Protein AF-A0A0M9ZIK1-F1 (afdb_monomer_lite)

Structure (mmCIF, N/CA/C/O backbone):
data_AF-A0A0M9ZIK1-F1
#
_entry.id   AF-A0A0M9ZIK1-F1
#
loop_
_atom_site.group_PDB
_atom_site.id
_atom_site.type_symbol
_atom_site.label_atom_id
_atom_site.label_alt_id
_atom_site.label_comp_id
_atom_site.label_asym_id
_atom_site.label_entity_id
_atom_site.label_seq_id
_atom_site.pdbx_PDB_ins_code
_atom_site.Cartn_x
_atom_site.Cartn_y
_atom_site.Cartn_z
_atom_site.occupancy
_atom_site.B_iso_or_equiv
_atom_site.auth_seq_id
_atom_site.auth_comp_id
_atom_site.auth_asym_id
_atom_site.auth_atom_id
_atom_site.pdbx_PDB_model_num
ATOM 1 N N . MET A 1 1 ? -17.124 25.127 31.081 1.00 39.94 1 MET A N 1
ATOM 2 C CA . MET A 1 1 ? -16.386 23.855 30.936 1.00 39.94 1 MET A CA 1
ATOM 3 C C . MET A 1 1 ? -16.763 23.272 29.583 1.00 39.94 1 MET A C 1
ATOM 5 O O . MET A 1 1 ? -17.883 22.808 29.430 1.00 39.94 1 MET A O 1
ATOM 9 N N . THR A 1 2 ? -15.916 23.426 28.567 1.00 51.84 2 THR A N 1
ATOM 10 C CA . THR A 1 2 ? -16.193 22.940 27.206 1.00 51.84 2 THR A CA 1
ATOM 11 C C . THR A 1 2 ? -15.841 21.461 27.141 1.00 51.84 2 THR A C 1
ATOM 13 O O . THR A 1 2 ? -14.666 21.102 27.194 1.00 51.84 2 THR A O 1
ATOM 16 N N . THR A 1 3 ? -16.850 20.596 27.091 1.00 60.12 3 THR A N 1
ATOM 17 C CA . THR A 1 3 ? -16.655 19.161 26.867 1.00 60.12 3 THR A CA 1
ATOM 18 C C . THR A 1 3 ? -15.918 18.956 25.540 1.00 60.12 3 THR A C 1
ATOM 20 O O . THR A 1 3 ? -16.332 19.559 24.544 1.00 60.12 3 THR A O 1
ATOM 23 N N . PRO A 1 4 ? -14.839 18.153 25.495 1.00 61.41 4 PRO A N 1
ATOM 24 C CA . PRO A 1 4 ? -14.167 17.849 24.240 1.00 61.41 4 PRO A CA 1
ATOM 25 C C . PRO A 1 4 ? -15.174 17.210 23.269 1.00 61.41 4 PRO A C 1
ATOM 27 O O . PRO A 1 4 ? -16.057 16.469 23.714 1.00 61.41 4 PRO A O 1
ATOM 30 N N . PRO A 1 5 ? 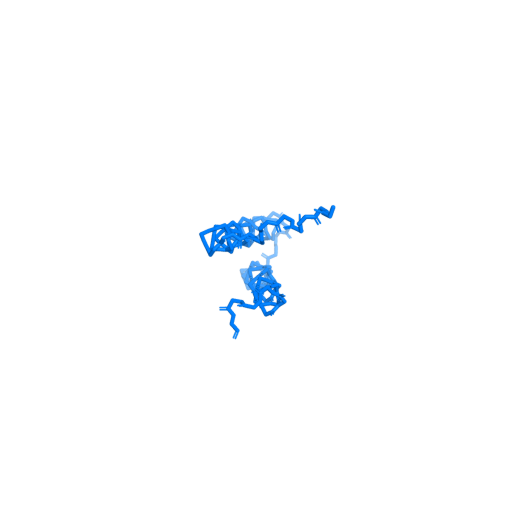-15.096 17.519 21.962 1.00 68.44 5 PRO A N 1
ATOM 31 C CA . PRO A 1 5 ? -16.032 16.988 20.983 1.00 68.44 5 PRO A CA 1
ATOM 32 C C . PRO A 1 5 ? -16.018 15.452 21.030 1.00 68.44 5 PRO A C 1
ATOM 34 O O . PRO A 1 5 ? -14.942 14.863 21.185 1.00 68.44 5 PRO A O 1
ATOM 37 N N . PRO A 1 6 ? -17.185 14.790 20.923 1.00 69.62 6 PRO A N 1
ATOM 38 C CA . PRO A 1 6 ? -17.247 13.337 20.912 1.00 69.62 6 PRO A CA 1
ATOM 39 C C . PRO A 1 6 ? -16.336 12.813 19.799 1.00 69.62 6 PRO A C 1
ATOM 41 O O . PRO A 1 6 ? -16.441 13.234 18.646 1.00 69.62 6 PRO A O 1
ATOM 44 N N . GLY A 1 7 ? -15.398 11.935 20.166 1.00 67.06 7 GLY A N 1
ATOM 45 C CA . GLY A 1 7 ? -14.451 11.355 19.219 1.00 67.06 7 GLY A CA 1
ATOM 46 C C . GLY A 1 7 ? -15.170 10.665 18.050 1.00 67.06 7 GLY A C 1
ATOM 47 O O . GLY A 1 7 ? -16.320 10.240 18.194 1.00 67.06 7 GLY A O 1
ATOM 48 N N . PRO A 1 8 ? -14.517 10.539 16.881 1.00 70.69 8 PRO A N 1
ATOM 49 C CA . PRO A 1 8 ? -15.144 9.986 15.685 1.00 70.69 8 PRO A CA 1
ATOM 50 C C . PRO A 1 8 ? -15.722 8.594 15.959 1.00 70.69 8 PRO A C 1
ATOM 52 O O . PRO A 1 8 ? -15.032 7.710 16.481 1.00 70.69 8 PRO A O 1
ATOM 55 N N . SER A 1 9 ? -16.996 8.407 15.598 1.00 80.12 9 SER A N 1
ATOM 56 C CA . SER A 1 9 ? -17.715 7.150 15.814 1.00 80.12 9 SER A CA 1
ATOM 57 C C . SER A 1 9 ? -17.039 5.988 15.078 1.00 80.12 9 SER A C 1
ATOM 59 O O . SER A 1 9 ? -16.327 6.180 14.087 1.00 80.12 9 SER A O 1
ATOM 61 N N . ARG A 1 10 ? -17.286 4.750 15.530 1.00 77.62 10 ARG A N 1
ATOM 62 C CA . ARG A 1 10 ? -16.751 3.536 14.884 1.00 77.62 10 ARG A CA 1
ATOM 63 C C . ARG A 1 10 ? -17.069 3.502 13.386 1.00 77.62 10 ARG A C 1
ATOM 65 O O . ARG A 1 10 ? -16.220 3.112 12.594 1.00 77.62 10 ARG A O 1
ATOM 72 N N . THR A 1 11 ? -18.249 3.978 12.999 1.00 79.81 11 THR A N 1
ATOM 73 C CA . THR A 1 11 ? -18.672 4.086 11.599 1.00 79.81 11 THR A CA 1
ATOM 74 C C . THR A 1 11 ? -17.787 5.046 10.803 1.00 79.81 11 THR A C 1
ATOM 76 O O . THR A 1 11 ? -17.330 4.686 9.723 1.00 79.81 11 THR A O 1
ATOM 79 N N . VAL A 1 12 ? -17.471 6.227 11.347 1.00 82.75 12 VAL A N 1
ATOM 80 C CA . VAL A 1 12 ? -16.579 7.209 10.697 1.00 82.75 12 VAL A CA 1
ATOM 81 C C . VAL A 1 12 ? -15.173 6.636 10.526 1.00 82.75 12 VAL A C 1
ATOM 83 O O . VAL A 1 12 ? -14.559 6.777 9.471 1.00 82.75 12 VAL A O 1
ATOM 86 N N . LYS A 1 13 ? -14.683 5.923 11.541 1.00 77.19 13 LYS A N 1
ATOM 87 C CA . LYS A 1 13 ? -13.384 5.245 11.507 1.00 77.19 13 LYS A CA 1
ATOM 88 C C . LYS A 1 13 ? -13.308 4.163 10.418 1.00 77.19 13 LYS A C 1
ATOM 90 O O . LYS A 1 13 ? -12.324 4.096 9.686 1.00 77.19 13 LYS A O 1
ATOM 95 N N . VAL A 1 14 ? -14.351 3.341 10.284 1.00 81.38 14 VAL A N 1
ATOM 96 C CA . VAL A 1 14 ? -14.448 2.325 9.221 1.00 81.38 14 VAL A CA 1
ATOM 97 C C . VAL A 1 14 ? -14.538 2.984 7.844 1.00 81.38 14 VAL A C 1
ATOM 99 O O . VAL A 1 14 ? -13.866 2.551 6.913 1.00 81.38 14 VAL A O 1
ATOM 102 N N . MET A 1 15 ? -15.307 4.064 7.713 1.00 82.62 15 MET A N 1
ATOM 103 C CA . MET A 1 15 ? -15.441 4.790 6.451 1.00 82.62 15 MET A CA 1
ATOM 104 C C . MET A 1 15 ? -14.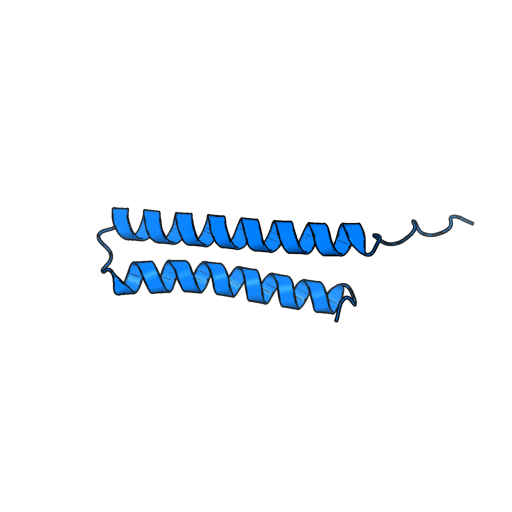106 5.405 5.998 1.00 82.62 15 MET A C 1
ATOM 106 O O . MET A 1 15 ? -13.742 5.276 4.832 1.00 82.62 15 MET A O 1
ATOM 110 N N . ALA A 1 16 ? -13.328 5.985 6.918 1.00 82.75 16 ALA A N 1
ATOM 111 C CA . ALA A 1 16 ? -11.987 6.499 6.627 1.00 82.75 16 ALA A CA 1
ATOM 112 C C . ALA A 1 16 ? -11.033 5.400 6.128 1.00 82.75 16 ALA A C 1
ATOM 114 O O . ALA A 1 16 ? -10.257 5.613 5.196 1.00 82.75 16 ALA A O 1
ATOM 115 N N . LEU A 1 17 ? -11.130 4.201 6.705 1.00 82.31 17 LEU A N 1
ATOM 116 C CA . LEU A 1 17 ? -10.347 3.050 6.273 1.00 82.31 17 LEU A CA 1
ATOM 117 C C . LEU A 1 17 ? -10.712 2.616 4.853 1.00 82.31 17 LEU A C 1
ATOM 119 O O . LEU A 1 17 ? -9.818 2.434 4.027 1.00 82.31 17 LEU A O 1
ATOM 123 N N . VAL A 1 18 ? -12.007 2.504 4.551 1.00 84.19 18 VAL A N 1
ATOM 124 C CA . VAL A 1 18 ? -12.491 2.157 3.206 1.00 84.19 18 VAL A CA 1
ATOM 125 C C . VAL A 1 18 ? -11.996 3.175 2.177 1.00 84.19 18 VAL A C 1
ATOM 127 O O . VAL A 1 18 ? -11.473 2.784 1.136 1.00 84.19 18 VAL A O 1
ATOM 130 N N . ILE A 1 19 ? -12.071 4.472 2.493 1.00 86.81 19 ILE A N 1
ATOM 131 C CA . ILE A 1 19 ? -11.554 5.540 1.625 1.00 86.81 19 ILE A CA 1
ATOM 132 C C . ILE A 1 19 ? -10.041 5.389 1.410 1.00 86.81 19 ILE A C 1
ATOM 134 O O . ILE A 1 19 ? -9.572 5.525 0.281 1.00 86.81 19 ILE A O 1
ATOM 138 N N . SER A 1 20 ? -9.272 5.052 2.452 1.00 83.19 20 SER A N 1
ATOM 139 C CA . SER A 1 20 ? -7.825 4.834 2.311 1.00 83.19 20 SER A CA 1
ATOM 140 C C . SER A 1 20 ? -7.496 3.677 1.358 1.00 83.19 20 SER A C 1
ATOM 142 O O . SER A 1 20 ? -6.603 3.811 0.522 1.00 83.19 20 SER A O 1
ATOM 144 N N . ILE A 1 21 ? -8.261 2.580 1.414 1.00 83.62 21 ILE A N 1
ATOM 145 C CA . ILE A 1 21 ? -8.084 1.423 0.526 1.00 83.62 21 ILE A CA 1
ATOM 146 C C . ILE A 1 21 ? -8.412 1.806 -0.918 1.00 83.62 21 ILE A C 1
ATOM 148 O O . ILE A 1 21 ? -7.652 1.464 -1.824 1.00 83.62 21 ILE A O 1
ATOM 152 N N . LEU A 1 22 ? -9.503 2.548 -1.139 1.00 86.62 22 LEU A N 1
ATOM 153 C CA . LEU A 1 22 ? -9.874 3.044 -2.467 1.00 86.62 22 LEU A CA 1
ATOM 154 C C . LEU A 1 22 ? -8.781 3.953 -3.049 1.00 86.62 22 LEU A C 1
ATOM 156 O O . LEU A 1 22 ? -8.404 3.783 -4.207 1.00 86.62 22 LEU A O 1
ATOM 160 N N . CYS A 1 23 ? -8.205 4.845 -2.239 1.00 86.44 23 CYS A N 1
ATOM 161 C CA . CYS A 1 23 ? -7.053 5.659 -2.640 1.00 86.44 23 CYS A CA 1
ATOM 162 C C . CYS A 1 23 ? -5.834 4.804 -3.015 1.00 86.44 23 CYS A C 1
ATOM 164 O O . CYS A 1 23 ? -5.179 5.081 -4.018 1.00 86.44 23 CYS A O 1
ATOM 166 N N . GLY A 1 24 ? -5.543 3.748 -2.251 1.00 82.31 24 GLY A N 1
ATOM 167 C CA . GLY A 1 24 ? -4.457 2.814 -2.563 1.00 82.31 24 GLY A CA 1
ATOM 168 C C . GLY A 1 24 ? -4.658 2.095 -3.895 1.00 82.31 24 GLY A C 1
ATOM 169 O O . GLY A 1 24 ? -3.713 1.945 -4.667 1.00 82.31 24 GLY A O 1
ATOM 170 N N . LEU A 1 25 ? -5.899 1.713 -4.197 1.00 85.25 25 LEU A N 1
ATOM 171 C CA . LEU A 1 25 ? -6.289 1.096 -5.466 1.00 85.25 25 LEU A CA 1
ATOM 172 C C . LEU A 1 25 ? -6.087 2.051 -6.650 1.00 85.25 25 LEU A C 1
ATOM 174 O O . LEU A 1 25 ? -5.506 1.665 -7.664 1.00 85.25 25 LEU A O 1
ATOM 178 N N . VAL A 1 26 ? -6.503 3.311 -6.503 1.00 89.25 26 VAL A N 1
ATOM 179 C CA . VAL A 1 26 ? -6.299 4.349 -7.525 1.00 89.25 26 VAL A CA 1
ATOM 180 C C . VAL A 1 26 ? -4.807 4.621 -7.734 1.00 89.25 26 VAL A C 1
ATOM 182 O O . VAL A 1 26 ? -4.350 4.655 -8.874 1.00 89.25 26 VAL A O 1
ATOM 185 N N . ALA A 1 27 ? -4.023 4.740 -6.659 1.00 83.50 27 ALA A N 1
ATOM 186 C CA . ALA A 1 27 ? -2.576 4.937 -6.745 1.00 83.50 27 ALA A CA 1
ATOM 187 C C . ALA A 1 27 ? -1.874 3.778 -7.474 1.00 83.50 27 ALA A C 1
ATOM 189 O O . ALA A 1 27 ? -1.025 4.011 -8.335 1.00 83.50 27 ALA A O 1
ATOM 190 N N . ALA A 1 28 ? -2.266 2.535 -7.187 1.00 80.81 28 ALA A N 1
ATOM 191 C CA . ALA A 1 28 ? -1.744 1.347 -7.856 1.00 80.81 28 ALA A CA 1
ATOM 192 C C . ALA A 1 28 ? -2.086 1.315 -9.355 1.00 80.81 28 ALA A C 1
ATOM 194 O O . ALA A 1 28 ? -1.245 0.923 -10.171 1.00 80.81 28 ALA A O 1
ATOM 195 N N . LEU A 1 29 ? -3.294 1.752 -9.726 1.00 83.12 29 LEU A N 1
ATOM 196 C CA . LEU A 1 29 ? -3.728 1.849 -11.120 1.00 83.12 29 LEU A CA 1
ATOM 197 C C . LEU A 1 29 ? -2.943 2.931 -11.878 1.00 83.12 29 LEU A C 1
ATOM 199 O O . LEU A 1 29 ? -2.494 2.700 -13.003 1.00 83.12 29 LEU A O 1
ATOM 203 N N . ILE A 1 30 ? -2.725 4.090 -11.248 1.00 86.12 30 ILE A N 1
ATOM 204 C CA . ILE A 1 30 ? -1.915 5.180 -11.807 1.00 86.12 30 ILE A CA 1
ATOM 205 C C . ILE A 1 30 ? -0.477 4.704 -12.017 1.00 86.12 30 ILE A C 1
ATOM 207 O O . ILE A 1 30 ? 0.055 4.859 -13.113 1.00 86.12 30 ILE A O 1
ATOM 211 N N . ALA A 1 31 ? 0.133 4.067 -11.014 1.00 82.06 31 ALA A N 1
ATOM 212 C CA . ALA A 1 31 ? 1.500 3.555 -11.098 1.00 82.06 31 ALA A CA 1
ATOM 213 C C . ALA A 1 31 ? 1.666 2.512 -12.218 1.00 82.06 31 ALA A C 1
ATOM 215 O O . ALA A 1 31 ? 2.649 2.553 -12.963 1.00 82.06 31 ALA A O 1
ATOM 216 N N . PHE A 1 32 ? 0.685 1.618 -12.383 1.00 78.44 32 PHE A N 1
ATOM 217 C CA . PHE A 1 32 ? 0.667 0.642 -13.473 1.00 78.44 32 PHE A CA 1
ATOM 218 C C . PHE A 1 32 ? 0.579 1.319 -14.844 1.00 78.44 32 PHE A C 1
ATOM 220 O O . PHE A 1 32 ? 1.348 1.001 -15.751 1.00 78.44 32 PHE A O 1
ATOM 227 N N . THR A 1 33 ? -0.332 2.282 -14.979 1.00 83.00 33 THR A N 1
ATOM 228 C CA . THR A 1 33 ? -0.572 3.006 -16.233 1.00 83.00 33 THR A CA 1
ATOM 229 C C . THR A 1 33 ? 0.647 3.844 -16.623 1.00 83.00 33 THR A C 1
ATOM 231 O O . THR A 1 33 ? 1.104 3.762 -17.761 1.00 83.00 33 THR A O 1
ATOM 234 N N . LEU A 1 34 ? 1.258 4.563 -15.672 1.00 83.69 34 LEU A N 1
ATOM 235 C CA . LEU A 1 34 ? 2.503 5.305 -15.900 1.00 83.69 34 LEU A CA 1
ATOM 236 C C . LEU A 1 34 ? 3.639 4.377 -16.336 1.00 83.69 34 LEU A C 1
ATOM 238 O O . LEU A 1 34 ? 4.347 4.667 -17.295 1.00 83.69 34 LEU A O 1
ATOM 242 N N . SER A 1 35 ? 3.789 3.236 -15.660 1.00 81.69 35 SER A N 1
ATOM 243 C CA . SER A 1 35 ? 4.831 2.261 -15.990 1.00 81.69 35 SER A CA 1
ATOM 244 C C . SER A 1 35 ? 4.649 1.677 -17.393 1.00 81.69 35 SER A C 1
ATOM 246 O O . SER A 1 35 ? 5.632 1.407 -18.077 1.00 81.69 35 SER A O 1
ATOM 248 N N . ARG A 1 36 ? 3.404 1.506 -17.858 1.00 76.56 36 ARG A N 1
ATOM 249 C CA . ARG A 1 36 ? 3.114 1.104 -19.242 1.00 76.56 36 ARG A CA 1
ATOM 250 C C . ARG A 1 36 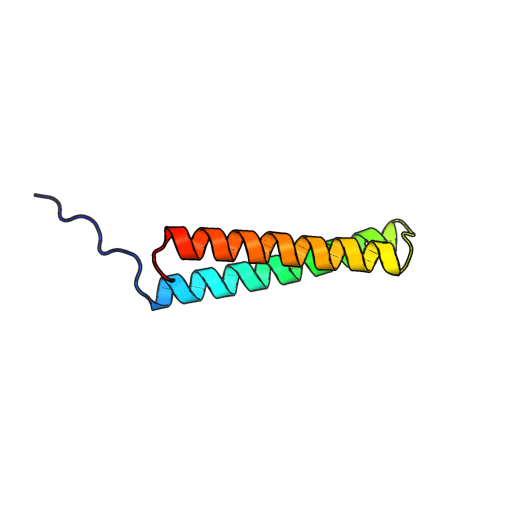? 3.466 2.191 -20.256 1.00 76.56 36 ARG A C 1
ATOM 252 O O . ARG A 1 36 ? 4.012 1.852 -21.299 1.00 76.56 36 ARG A O 1
ATOM 259 N N . HIS A 1 37 ? 3.207 3.462 -19.949 1.00 84.19 37 HIS A N 1
ATOM 260 C CA . HIS A 1 37 ? 3.579 4.583 -20.822 1.00 84.19 37 HIS A CA 1
ATOM 261 C C . HIS A 1 37 ? 5.092 4.807 -20.923 1.00 84.19 37 HIS A C 1
ATOM 263 O O . HIS A 1 37 ? 5.565 5.265 -21.955 1.00 84.19 37 HIS A O 1
ATOM 269 N N . LEU A 1 38 ? 5.848 4.465 -19.880 1.00 84.69 38 LEU A N 1
ATOM 270 C CA . LEU A 1 38 ? 7.310 4.579 -19.843 1.00 84.69 38 LEU A CA 1
ATOM 271 C C . LEU A 1 38 ? 8.033 3.358 -20.443 1.00 84.69 38 LEU A C 1
ATOM 273 O O . LEU A 1 38 ? 9.220 3.177 -20.191 1.00 84.69 38 LEU A O 1
ATOM 277 N N . GLU A 1 39 ? 7.316 2.491 -21.169 1.00 82.44 39 GLU A N 1
ATOM 278 C CA . GLU A 1 39 ? 7.831 1.234 -21.741 1.00 82.44 39 GLU A CA 1
ATOM 279 C C . GLU A 1 39 ? 8.489 0.296 -20.710 1.00 82.44 39 GLU A C 1
ATOM 281 O O . GLU A 1 39 ? 9.259 -0.603 -21.053 1.00 82.44 39 GLU A O 1
ATOM 286 N N . ALA A 1 40 ? 8.165 0.456 -19.422 1.00 74.94 40 ALA A N 1
ATOM 287 C CA . ALA A 1 40 ? 8.703 -0.406 -18.384 1.00 74.94 40 ALA A CA 1
ATOM 288 C C . ALA A 1 40 ? 8.225 -1.845 -18.612 1.00 74.94 40 ALA A C 1
ATOM 290 O O . ALA A 1 40 ? 7.095 -2.092 -19.050 1.00 74.94 40 ALA A O 1
ATOM 291 N N . THR A 1 41 ? 9.064 -2.816 -18.262 1.00 82.56 41 THR A N 1
ATOM 292 C CA . THR A 1 41 ? 8.741 -4.242 -18.418 1.00 82.56 41 THR A CA 1
ATOM 293 C C . THR A 1 41 ? 7.512 -4.645 -17.594 1.00 82.56 41 THR A C 1
ATOM 295 O O . THR A 1 41 ? 7.163 -4.007 -16.593 1.00 82.56 41 THR A O 1
ATOM 298 N N . ALA A 1 42 ? 6.817 -5.719 -17.994 1.00 76.44 42 ALA A N 1
ATOM 299 C CA . ALA A 1 42 ? 5.627 -6.229 -17.295 1.00 76.44 42 ALA A CA 1
ATOM 300 C C . ALA A 1 42 ? 5.844 -6.358 -15.776 1.00 76.44 42 ALA A C 1
ATOM 302 O O . ALA A 1 42 ? 5.002 -5.917 -14.993 1.00 76.44 42 ALA A O 1
ATOM 303 N N . LEU A 1 43 ? 7.020 -6.857 -15.390 1.00 80.62 43 LEU A N 1
ATOM 304 C CA . LEU A 1 43 ? 7.447 -7.043 -14.008 1.00 80.62 43 LEU A CA 1
ATOM 305 C C . LEU A 1 43 ? 7.615 -5.719 -13.241 1.00 80.62 43 LEU A C 1
ATOM 307 O O . LEU A 1 43 ? 7.194 -5.623 -12.089 1.00 80.62 43 LEU A O 1
ATOM 311 N N . GLN A 1 44 ? 8.192 -4.691 -13.871 1.00 78.81 44 GLN A N 1
ATOM 312 C CA . GLN A 1 44 ? 8.389 -3.372 -13.255 1.00 78.81 44 GLN A CA 1
ATOM 313 C C . GLN A 1 44 ? 7.057 -2.664 -12.986 1.00 78.81 44 GLN A C 1
ATOM 315 O O . GLN A 1 44 ? 6.837 -2.143 -11.898 1.00 78.81 44 GLN A O 1
ATOM 320 N N . ALA A 1 45 ? 6.122 -2.709 -13.936 1.00 75.44 45 ALA A N 1
ATOM 321 C CA . ALA A 1 45 ? 4.797 -2.122 -13.726 1.00 75.44 45 ALA A CA 1
ATOM 322 C C . ALA A 1 45 ? 4.023 -2.810 -12.593 1.00 75.44 45 ALA A C 1
ATOM 324 O O . ALA A 1 45 ? 3.345 -2.144 -11.812 1.00 75.44 45 ALA A O 1
ATOM 325 N N . LEU A 1 46 ? 4.146 -4.137 -12.484 1.00 79.00 46 LEU A N 1
ATOM 326 C CA . LEU A 1 46 ? 3.537 -4.898 -11.395 1.00 79.00 46 LEU A CA 1
ATOM 327 C C . LEU A 1 46 ? 4.159 -4.552 -10.042 1.00 79.00 46 LEU A C 1
ATOM 329 O O . LEU A 1 46 ? 3.429 -4.384 -9.072 1.00 79.00 46 LEU A O 1
ATOM 333 N N . THR A 1 47 ? 5.482 -4.402 -9.971 1.00 85.44 47 THR A N 1
ATOM 334 C CA . THR A 1 47 ? 6.167 -4.035 -8.721 1.00 85.44 47 THR A CA 1
ATOM 335 C C . THR A 1 47 ? 5.836 -2.616 -8.276 1.00 85.44 47 THR A C 1
ATOM 337 O O . THR A 1 47 ? 5.558 -2.422 -7.096 1.00 85.44 47 THR A O 1
ATOM 340 N N . TYR A 1 48 ? 5.771 -1.642 -9.188 1.00 80.50 48 TYR A N 1
ATOM 341 C CA . TYR A 1 48 ? 5.322 -0.287 -8.850 1.00 80.50 48 TYR A CA 1
ATOM 342 C C . TYR A 1 48 ? 3.859 -0.260 -8.397 1.00 80.50 48 TYR A C 1
ATOM 344 O O . TYR A 1 48 ? 3.548 0.336 -7.371 1.00 80.50 48 TYR A O 1
ATOM 352 N N . SER A 1 49 ? 2.969 -0.956 -9.107 1.00 79.56 49 SER A 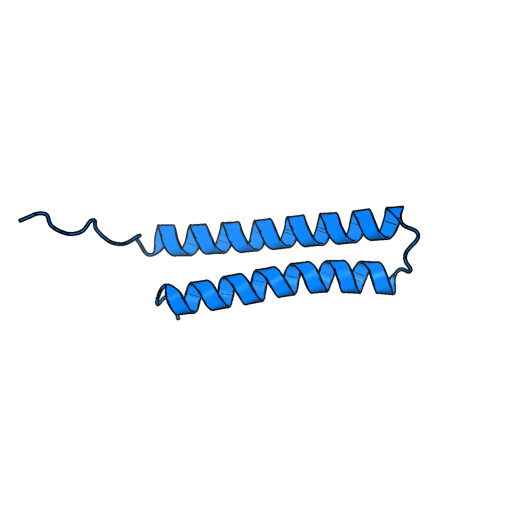N 1
ATOM 353 C CA . SER A 1 49 ? 1.548 -1.035 -8.750 1.00 79.56 49 SER A CA 1
ATOM 354 C C . SER A 1 49 ? 1.328 -1.698 -7.384 1.00 79.56 49 SER A C 1
ATOM 356 O O . SER A 1 49 ? 0.690 -1.120 -6.500 1.00 79.56 49 SER A O 1
ATOM 358 N N . ALA A 1 50 ? 1.923 -2.876 -7.173 1.00 83.06 50 ALA A N 1
ATOM 359 C CA . ALA A 1 50 ? 1.842 -3.598 -5.909 1.00 83.06 50 ALA A CA 1
ATOM 360 C C . ALA A 1 50 ? 2.508 -2.818 -4.769 1.00 83.06 50 ALA A C 1
ATOM 362 O O . ALA A 1 50 ? 1.961 -2.765 -3.671 1.00 83.06 50 ALA A O 1
ATOM 363 N N . GLY A 1 51 ? 3.649 -2.175 -5.034 1.00 85.94 51 GLY A N 1
ATOM 364 C CA . GLY A 1 51 ? 4.361 -1.334 -4.077 1.00 85.94 51 GLY A CA 1
ATOM 365 C C . GLY A 1 51 ? 3.529 -0.138 -3.622 1.00 85.94 51 GLY A C 1
ATOM 366 O O . GLY A 1 51 ? 3.416 0.101 -2.421 1.00 85.94 51 GLY A O 1
ATOM 367 N N . SER A 1 52 ? 2.877 0.570 -4.549 1.00 83.50 52 SER A N 1
ATOM 368 C CA . SER A 1 52 ? 1.972 1.678 -4.218 1.00 83.50 52 SER A CA 1
ATOM 369 C C . SER A 1 52 ? 0.773 1.217 -3.388 1.00 83.50 52 SER A C 1
ATOM 371 O O . SER A 1 52 ? 0.431 1.871 -2.402 1.00 83.50 52 SER A O 1
ATOM 373 N N . PHE A 1 53 ? 0.168 0.074 -3.725 1.00 82.56 53 PHE A N 1
ATOM 374 C CA . PHE A 1 53 ? -0.925 -0.490 -2.929 1.00 82.56 53 PHE A CA 1
ATOM 375 C C . PHE A 1 53 ? -0.468 -0.873 -1.514 1.00 82.56 53 PHE A C 1
ATOM 377 O O . PHE A 1 53 ? -1.110 -0.501 -0.530 1.00 82.56 53 PHE A O 1
ATOM 384 N N . LEU A 1 54 ? 0.666 -1.573 -1.397 1.00 86.75 54 LEU A N 1
ATOM 385 C CA . LEU A 1 54 ? 1.235 -1.989 -0.113 1.00 86.75 54 LEU A CA 1
ATOM 386 C C . LEU A 1 54 ? 1.618 -0.800 0.764 1.00 86.75 54 LEU A C 1
ATOM 388 O O . LEU A 1 54 ? 1.366 -0.837 1.965 1.00 86.75 54 LEU A O 1
ATOM 392 N N . ALA A 1 55 ? 2.189 0.255 0.183 1.00 85.69 55 ALA A N 1
ATOM 393 C CA . ALA A 1 55 ? 2.546 1.466 0.913 1.00 85.69 55 ALA A CA 1
ATOM 394 C C . ALA A 1 55 ? 1.309 2.124 1.541 1.00 85.69 55 ALA A C 1
ATOM 396 O O . ALA A 1 55 ? 1.319 2.463 2.726 1.00 85.69 55 ALA A O 1
ATOM 397 N N . VAL A 1 56 ? 0.215 2.236 0.781 1.00 85.25 56 VAL A N 1
ATOM 398 C CA . VAL A 1 56 ? -1.043 2.793 1.298 1.00 85.25 56 VAL A CA 1
ATOM 399 C C . VAL A 1 56 ? -1.686 1.861 2.325 1.00 85.25 56 VAL A C 1
ATOM 401 O O . VAL A 1 56 ? -2.160 2.335 3.356 1.00 85.25 56 VAL A O 1
ATOM 404 N N . ALA A 1 57 ? -1.647 0.544 2.116 1.00 82.75 57 ALA A N 1
ATOM 405 C CA . ALA A 1 57 ? -2.154 -0.429 3.084 1.00 82.75 57 ALA A CA 1
ATOM 406 C C . ALA A 1 57 ? -1.364 -0.406 4.408 1.00 82.75 57 ALA A C 1
ATOM 408 O O . ALA A 1 57 ? -1.956 -0.449 5.488 1.00 82.75 57 ALA A O 1
ATOM 409 N N . ALA A 1 58 ? -0.036 -0.291 4.343 1.00 85.94 58 ALA A N 1
ATOM 410 C CA . ALA A 1 58 ? 0.825 -0.159 5.515 1.00 85.94 58 ALA A CA 1
ATOM 411 C C . ALA A 1 58 ? 0.559 1.156 6.261 1.00 85.94 58 ALA A C 1
ATOM 413 O O . ALA A 1 58 ? 0.439 1.158 7.488 1.00 85.94 58 ALA A O 1
ATOM 414 N N . PHE A 1 59 ? 0.389 2.259 5.528 1.00 81.31 59 PHE A N 1
ATOM 415 C CA . PHE A 1 59 ? 0.015 3.547 6.104 1.00 81.31 59 PHE A CA 1
ATOM 416 C C . PHE A 1 59 ? -1.357 3.485 6.788 1.00 81.31 59 PHE A C 1
ATOM 418 O O . PHE A 1 59 ? -1.489 3.888 7.943 1.00 81.31 59 PHE A O 1
ATOM 425 N N . ALA A 1 60 ? -2.360 2.898 6.131 1.00 82.00 60 ALA A N 1
ATOM 426 C CA . ALA A 1 60 ? -3.686 2.695 6.705 1.00 82.00 60 ALA A CA 1
ATOM 427 C C . ALA A 1 60 ? -3.622 1.871 8.000 1.00 82.00 60 ALA A C 1
ATOM 429 O O . ALA A 1 60 ? -4.238 2.247 8.996 1.00 82.00 60 ALA A O 1
ATOM 430 N N . ARG A 1 61 ? -2.816 0.802 8.030 1.00 81.50 61 ARG A N 1
ATOM 431 C CA . ARG A 1 61 ? -2.597 -0.015 9.232 1.00 81.50 61 ARG A CA 1
ATOM 432 C C . ARG A 1 61 ? -1.926 0.770 10.362 1.00 81.50 61 ARG A C 1
ATOM 434 O O . ARG A 1 61 ? -2.332 0.637 11.515 1.00 81.50 61 ARG A O 1
ATOM 441 N N . SER A 1 62 ? -0.942 1.612 10.046 1.00 81.31 62 SER A N 1
ATOM 442 C CA . SER A 1 62 ? -0.321 2.516 11.025 1.00 81.31 62 SER A CA 1
ATOM 443 C C . SER A 1 62 ? -1.352 3.475 11.623 1.00 81.31 62 SER A C 1
ATOM 445 O O . SER A 1 62 ? -1.412 3.643 12.839 1.00 81.31 62 SER A O 1
ATOM 447 N N . VAL A 1 63 ? -2.207 4.062 10.781 1.00 76.81 63 VAL A N 1
ATOM 448 C CA . VAL A 1 63 ? -3.274 4.975 11.214 1.00 76.81 63 VAL A CA 1
ATOM 449 C C . VAL A 1 63 ? -4.325 4.246 12.053 1.00 76.81 63 VAL A C 1
ATOM 451 O O . VAL A 1 63 ? -4.782 4.792 13.054 1.00 76.81 63 VAL A O 1
ATOM 454 N N . GLN A 1 64 ? -4.684 3.004 11.710 1.00 74.25 64 GLN A N 1
ATOM 455 C CA . GLN A 1 64 ? -5.587 2.183 12.525 1.00 74.25 64 GLN A CA 1
ATOM 456 C C . GLN A 1 64 ? -5.058 1.970 13.947 1.00 74.25 64 GLN A C 1
ATOM 458 O O . GLN A 1 64 ? -5.841 2.085 14.892 1.00 74.25 64 GLN A O 1
ATOM 463 N N . GLY A 1 65 ? -3.757 1.693 14.090 1.00 70.38 65 GLY A N 1
ATOM 464 C CA . GLY A 1 65 ? -3.102 1.558 15.393 1.00 70.38 65 GLY A CA 1
ATOM 465 C C . GLY A 1 65 ? -3.128 2.865 16.188 1.00 70.38 65 GLY A C 1
ATOM 466 O O . GLY A 1 65 ? -3.472 2.868 17.365 1.00 70.38 65 GLY A O 1
ATOM 467 N N . SER A 1 66 ? -2.878 4.004 15.536 1.00 68.88 66 SER A N 1
ATOM 468 C CA . SER A 1 66 ? -2.992 5.323 16.180 1.00 68.88 66 SER A CA 1
ATOM 469 C C . SER A 1 66 ? -4.432 5.702 16.560 1.00 68.88 66 SER A C 1
ATOM 471 O O . SER A 1 66 ? -4.635 6.480 17.489 1.00 68.88 66 SER A O 1
ATOM 473 N N . LEU A 1 67 ? -5.441 5.166 15.866 1.00 64.44 67 LEU A N 1
ATOM 474 C CA . LEU A 1 67 ? -6.863 5.416 16.140 1.00 64.44 67 LEU A CA 1
ATOM 475 C C . LEU A 1 67 ? -7.491 4.437 17.149 1.00 64.44 67 LEU A C 1
ATOM 477 O O . LEU A 1 67 ? -8.686 4.586 17.450 1.00 64.44 67 LEU A O 1
ATOM 481 N N . GLY A 1 68 ? -6.733 3.453 17.648 1.00 61.25 68 GLY A N 1
ATOM 482 C CA . GLY A 1 68 ? -7.212 2.428 18.585 1.00 61.25 68 GLY A CA 1
ATOM 483 C C . GLY A 1 68 ? -8.328 1.553 18.007 1.00 61.25 68 GLY A C 1
ATOM 484 O O . GLY A 1 68 ? -9.285 1.221 18.703 1.00 61.25 68 GLY A O 1
ATOM 485 N N . LEU A 1 69 ? -8.282 1.282 16.698 1.00 58.94 69 LEU A N 1
ATOM 486 C CA . LEU A 1 69 ? -9.200 0.348 16.022 1.00 58.94 69 LEU A CA 1
ATOM 487 C C . LEU A 1 69 ? -8.731 -1.110 16.097 1.00 58.94 69 LEU A C 1
ATOM 489 O O . LEU A 1 69 ? -9.521 -2.009 15.809 1.00 58.94 69 LEU A O 1
ATOM 493 N N . LEU A 1 70 ? -7.461 -1.299 16.447 1.00 49.84 70 LEU A N 1
ATOM 494 C CA . LEU A 1 70 ? -6.733 -2.541 16.689 1.00 49.84 70 LEU A CA 1
ATOM 495 C C . LEU A 1 70 ? -5.905 -2.333 17.959 1.00 49.84 70 LEU A C 1
ATOM 497 O O . LEU A 1 70 ? -5.731 -3.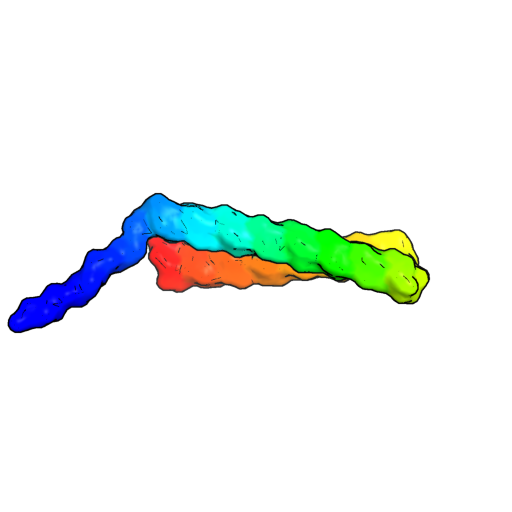327 18.690 1.00 49.84 70 LEU A O 1
#

Radius of gyration: 16.84 Å; chains: 1; bounding box: 27×31×53 Å

Foldseek 3Di:
DD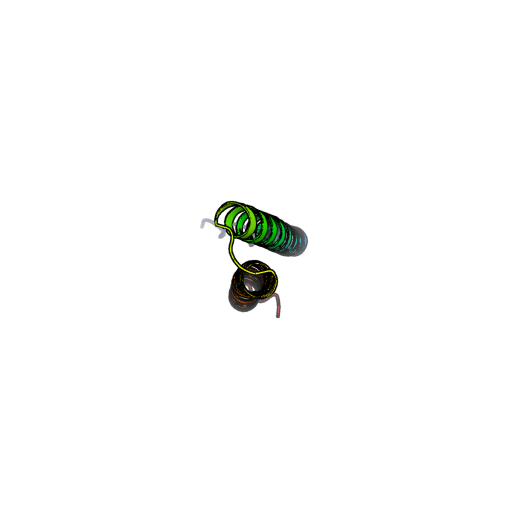DDPPPDDPVRLVVVLVVLLVVLQVQLVVLLVVCVVVVHDPVNSNCSSVVSSVVSVVVSVVVCVVVVVD

pLDDT: mean 77.99, std 9.53, range [39.94, 89.25]

Secondary structure (DSSP, 8-state):
--PPPPPPPHHHHHHHHHHHHHHHHHHHHHHHHHHHHTT--HHHHHHHHHHHHHHHHHHHHHHHHHTT--

Sequence (70 aa):
MTTPPPGPSRTVKVMALVISILCGLVAALIAFTLSRHLEATALQALTYSAGSFLAVAAFARSVQGSLGLL